Protein AF-A0A813I5U4-F1 (afdb_monomer_lite)

Organism: Polarella glacialis (NCBI:txid89957)

pLDDT: mean 85.36, std 8.58, range [59.41, 94.94]

Sequence (87 aa):
EPDAVVMIRFLELGLKFSLCGMLVSVVLLPVYASSPGSATGANRLSLSNLQLGGSDRFWCVVVAAYVLFGAFSYLVLAEWRNFLLLR

Secondary structure (DSSP, 8-state):
-HHHHHHHHHHHHHHHHHHHHHHHHHHHHHHHHTS-----GGGGGSGGGS-SS--HHHHHHHHHHHHHHHHHHHHHHHHHHHHHHH-

Radius of gyration: 17.66 Å; chains: 1; bounding box: 42×16×53 Å

InterPro domains:
  IPR032880 CSC1/OSCA1-like, N-terminal transmembrane domain [PF13967] (3-78)
  IPR045122 Calcium permeable stress-gated cation channel 1-like [PTHR13018] (3-87)

Structure (mmCIF, N/CA/C/O backbone):
data_AF-A0A813I5U4-F1
#
_entry.id   AF-A0A813I5U4-F1
#
loop_
_atom_site.group_PDB
_atom_site.id
_atom_site.type_symbol
_atom_site.label_atom_id
_atom_site.label_alt_id
_atom_site.label_comp_id
_atom_site.label_asym_id
_atom_site.label_entity_id
_atom_site.label_seq_id
_atom_site.pdbx_PDB_ins_code
_atom_site.Cartn_x
_atom_site.Cartn_y
_atom_site.Cartn_z
_atom_site.occupancy
_atom_site.B_iso_or_equiv
_atom_site.auth_seq_id
_atom_site.auth_comp_id
_atom_site.auth_asym_id
_atom_site.auth_atom_id
_atom_site.pdbx_PDB_model_num
ATOM 1 N N . GLU A 1 1 ? -6.924 2.658 30.321 1.00 66.38 1 GLU A N 1
ATOM 2 C CA . GLU A 1 1 ? -6.906 3.961 29.627 1.00 66.38 1 GLU A CA 1
ATOM 3 C C . GLU A 1 1 ? -7.206 3.717 28.150 1.00 66.38 1 GLU A C 1
ATOM 5 O O . GLU A 1 1 ? -6.456 2.973 27.522 1.00 66.38 1 GLU A O 1
ATOM 10 N N . PRO A 1 2 ? -8.338 4.209 27.621 1.00 77.00 2 PRO A N 1
ATOM 11 C CA . PRO A 1 2 ? -8.776 3.916 26.249 1.00 77.00 2 PRO A CA 1
ATOM 12 C C . PRO A 1 2 ? -7.771 4.393 25.185 1.00 77.00 2 PRO A C 1
ATOM 14 O O . PRO A 1 2 ? -7.607 3.733 24.160 1.00 77.00 2 PRO A O 1
ATOM 17 N N . ASP A 1 3 ? -7.021 5.460 25.468 1.00 83.06 3 ASP A N 1
ATOM 18 C CA . ASP A 1 3 ? -6.046 6.055 24.544 1.00 83.06 3 ASP A CA 1
ATOM 19 C C . ASP A 1 3 ? -4.844 5.139 24.263 1.00 83.06 3 ASP A C 1
ATOM 21 O O . ASP A 1 3 ? -4.378 5.038 23.126 1.00 83.06 3 ASP A O 1
ATOM 25 N N . ALA A 1 4 ? -4.374 4.396 25.271 1.00 87.06 4 ALA A N 1
ATOM 26 C CA . ALA A 1 4 ? -3.280 3.440 25.100 1.00 87.06 4 ALA A CA 1
ATOM 27 C C . ALA A 1 4 ? -3.677 2.284 24.164 1.00 87.06 4 ALA A C 1
ATOM 29 O O . ALA A 1 4 ? -2.884 1.846 23.329 1.00 87.06 4 ALA A O 1
ATOM 30 N N . VAL A 1 5 ? -4.929 1.823 24.255 1.00 86.88 5 VAL A N 1
ATOM 31 C CA . VAL A 1 5 ? -5.464 0.763 23.387 1.00 86.88 5 VAL A CA 1
ATOM 32 C C . VAL A 1 5 ? -5.574 1.256 21.944 1.00 86.88 5 VAL A C 1
ATOM 34 O O . VAL A 1 5 ? -5.187 0.543 21.019 1.00 86.88 5 VAL A O 1
ATOM 37 N N . VAL A 1 6 ? -6.035 2.494 21.741 1.00 87.06 6 VAL A N 1
ATOM 38 C CA . VAL A 1 6 ? -6.082 3.144 20.420 1.00 87.06 6 VAL A CA 1
ATOM 39 C C . VAL A 1 6 ? -4.686 3.204 19.790 1.00 87.06 6 VAL A C 1
ATOM 41 O O . VAL A 1 6 ? -4.527 2.861 18.617 1.00 87.06 6 VAL A O 1
ATOM 44 N N . MET A 1 7 ? -3.666 3.574 20.572 1.00 89.50 7 MET A N 1
ATOM 45 C CA . MET A 1 7 ? -2.288 3.678 20.085 1.00 89.50 7 MET A CA 1
ATOM 46 C C . MET A 1 7 ? -1.714 2.327 19.637 1.00 89.50 7 MET A C 1
ATOM 48 O O . MET A 1 7 ? -1.100 2.246 18.573 1.00 89.50 7 MET A O 1
ATOM 52 N N . ILE A 1 8 ? -1.952 1.252 20.397 1.00 91.69 8 ILE A N 1
ATOM 53 C CA . ILE A 1 8 ? -1.502 -0.100 20.024 1.00 91.69 8 ILE A CA 1
ATOM 54 C C . ILE A 1 8 ? -2.152 -0.544 18.708 1.00 91.69 8 ILE A C 1
ATOM 56 O O . ILE A 1 8 ? -1.464 -1.029 17.811 1.00 91.69 8 ILE A O 1
ATOM 60 N N . ARG A 1 9 ? -3.459 -0.315 18.540 1.00 88.81 9 ARG A N 1
ATOM 61 C CA . ARG A 1 9 ? -4.167 -0.682 17.301 1.00 88.81 9 ARG A CA 1
ATOM 62 C C . ARG A 1 9 ? -3.676 0.102 16.088 1.00 88.81 9 ARG A C 1
ATOM 64 O O . ARG A 1 9 ? -3.599 -0.447 14.991 1.00 88.81 9 ARG A O 1
ATOM 71 N N . PHE A 1 10 ? -3.286 1.361 16.277 1.00 90.69 10 PHE A N 1
ATOM 72 C CA . PHE A 1 10 ? -2.666 2.149 15.215 1.00 90.69 10 PHE A CA 1
ATOM 73 C C . PHE A 1 10 ? -1.316 1.561 14.773 1.00 90.69 10 PHE A C 1
ATOM 75 O O . PHE A 1 10 ? -1.054 1.454 13.574 1.00 90.69 10 PHE A O 1
ATOM 82 N N . LEU A 1 11 ? -0.486 1.111 15.720 1.00 93.19 11 LEU A N 1
ATOM 83 C CA . LEU A 1 11 ? 0.770 0.419 15.410 1.00 93.19 11 LEU A CA 1
ATOM 84 C C . LEU A 1 11 ? 0.526 -0.904 14.668 1.00 93.19 11 LEU A C 1
ATOM 86 O O . LEU A 1 11 ? 1.209 -1.188 13.683 1.00 93.19 11 LEU A O 1
ATOM 90 N N . GLU A 1 12 ? -0.477 -1.685 15.078 1.00 93.50 12 GLU A N 1
ATOM 91 C CA . GLU A 1 12 ? -0.871 -2.908 14.368 1.00 93.50 12 GLU A CA 1
ATOM 92 C C . GLU A 1 12 ? -1.355 -2.629 12.938 1.00 93.50 12 GLU A C 1
ATOM 94 O O . GLU A 1 12 ? -1.021 -3.378 12.018 1.00 93.50 12 GLU A O 1
ATOM 99 N N . LEU A 1 13 ? -2.114 -1.549 12.720 1.00 93.38 13 LEU A N 1
ATOM 100 C CA . LEU A 1 13 ? -2.522 -1.120 11.380 1.00 93.38 13 LEU A CA 1
ATOM 101 C C . LEU A 1 13 ? -1.307 -0.746 10.524 1.00 93.38 13 LEU A C 1
ATOM 103 O O . LEU A 1 13 ? -1.220 -1.170 9.369 1.00 93.38 13 LEU A O 1
ATOM 107 N N . GLY A 1 14 ? -0.344 -0.020 11.097 1.00 92.88 14 GLY A N 1
ATOM 108 C CA . GLY A 1 14 ? 0.924 0.294 10.439 1.00 92.88 14 GLY A CA 1
ATOM 109 C C . GLY A 1 14 ? 1.702 -0.962 10.036 1.00 92.88 14 GLY A C 1
ATOM 110 O O . GLY A 1 14 ? 2.205 -1.041 8.915 1.00 92.88 14 GLY A O 1
ATOM 111 N N . LEU A 1 15 ? 1.734 -1.979 10.900 1.00 94.56 15 LEU A N 1
ATOM 112 C CA . LEU A 1 15 ? 2.388 -3.259 10.620 1.00 94.56 15 LEU A CA 1
ATOM 113 C C . LEU A 1 15 ? 1.678 -4.023 9.491 1.00 94.56 15 LEU A C 1
ATOM 115 O O . LEU A 1 15 ? 2.335 -4.469 8.549 1.00 94.56 15 LEU A O 1
ATOM 119 N N . LYS A 1 16 ? 0.341 -4.110 9.518 1.00 92.81 16 LYS A N 1
ATOM 120 C CA . LYS A 1 16 ? -0.462 -4.725 8.439 1.00 92.81 16 LYS A CA 1
ATOM 121 C C . LYS A 1 16 ? -0.225 -4.032 7.094 1.00 92.81 16 LYS A C 1
ATOM 123 O O . LYS A 1 16 ? -0.057 -4.697 6.071 1.00 92.81 16 LYS A O 1
ATOM 128 N N . PHE A 1 17 ? -0.172 -2.701 7.0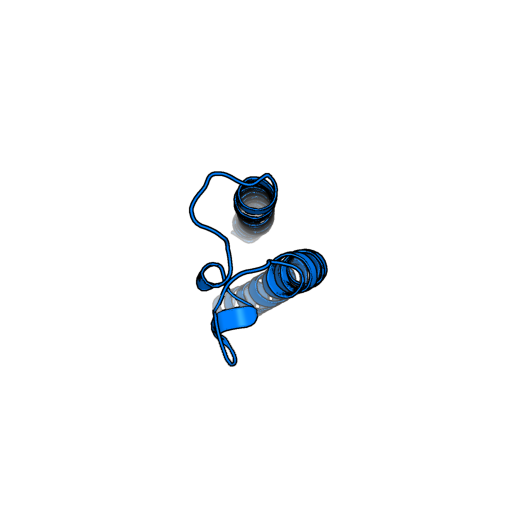95 1.00 94.06 17 PHE A N 1
ATOM 129 C CA . PHE A 1 17 ? 0.088 -1.916 5.892 1.00 94.06 17 PHE A CA 1
ATOM 130 C C . PHE A 1 17 ? 1.523 -2.090 5.377 1.00 94.06 17 PHE A C 1
ATOM 132 O O . PHE A 1 17 ? 1.725 -2.302 4.183 1.00 94.06 17 PHE A O 1
ATOM 139 N N . SER A 1 18 ? 2.515 -2.083 6.271 1.00 94.06 18 SER A N 1
ATOM 140 C CA . SER A 1 18 ? 3.914 -2.355 5.925 1.00 94.06 18 SER A CA 1
ATOM 141 C C . SER A 1 18 ? 4.080 -3.739 5.292 1.00 94.06 18 SER A C 1
ATOM 143 O O . SER A 1 18 ? 4.761 -3.873 4.276 1.00 94.06 18 SER A O 1
ATOM 145 N N . LEU A 1 19 ? 3.386 -4.754 5.816 1.00 93.88 19 LEU A N 1
ATOM 146 C CA . LEU A 1 19 ? 3.388 -6.101 5.250 1.00 93.88 19 LEU A CA 1
ATOM 147 C C . LEU A 1 19 ? 2.794 -6.136 3.835 1.00 93.88 19 LEU A C 1
ATOM 149 O O . LEU A 1 19 ? 3.376 -6.755 2.945 1.00 93.88 19 LEU A O 1
ATOM 153 N N . CYS A 1 20 ? 1.698 -5.414 3.592 1.00 93.62 20 CYS A N 1
ATOM 154 C CA . CYS A 1 20 ? 1.151 -5.242 2.244 1.00 93.62 20 CYS A CA 1
ATOM 155 C C . CYS A 1 20 ? 2.167 -4.566 1.304 1.00 93.62 20 CYS A C 1
ATOM 157 O O . CYS A 1 20 ? 2.406 -5.049 0.196 1.00 93.62 20 CYS A O 1
ATOM 159 N N . GLY A 1 21 ? 2.833 -3.507 1.770 1.00 92.81 21 GLY A N 1
ATOM 160 C CA . GLY A 1 21 ? 3.889 -2.826 1.021 1.00 92.81 21 GLY A CA 1
ATOM 161 C C . GLY A 1 21 ? 5.082 -3.724 0.691 1.00 92.81 21 GLY A C 1
ATOM 162 O O . GLY A 1 21 ? 5.594 -3.669 -0.428 1.00 92.81 21 GLY A O 1
ATOM 163 N N . MET A 1 22 ? 5.492 -4.603 1.610 1.00 93.56 22 MET A N 1
ATOM 164 C CA . MET A 1 22 ? 6.542 -5.595 1.354 1.00 93.56 22 MET A CA 1
ATOM 165 C C . MET A 1 22 ? 6.130 -6.587 0.264 1.00 93.56 22 MET A C 1
ATOM 167 O O . MET A 1 22 ? 6.908 -6.820 -0.658 1.00 93.56 22 MET A O 1
ATOM 171 N N . LEU A 1 23 ? 4.902 -7.117 0.306 1.00 92.38 23 LEU A N 1
ATOM 172 C CA . LEU A 1 23 ? 4.395 -8.033 -0.726 1.00 92.38 23 LEU A CA 1
ATOM 173 C C . LEU A 1 23 ? 4.369 -7.376 -2.111 1.00 92.38 23 LEU A C 1
ATOM 175 O O . LEU A 1 23 ? 4.804 -7.966 -3.096 1.00 92.38 23 LEU A O 1
ATOM 179 N N . VAL A 1 24 ? 3.918 -6.125 -2.177 1.00 91.56 24 VAL A N 1
ATOM 180 C CA . VAL A 1 24 ? 3.923 -5.324 -3.407 1.00 91.56 24 VAL A CA 1
ATOM 181 C C . VAL A 1 24 ? 5.362 -5.061 -3.885 1.00 91.56 24 VAL A C 1
ATOM 183 O O . VAL A 1 24 ? 5.651 -5.147 -5.081 1.00 91.56 24 VAL A O 1
ATOM 186 N N . SER A 1 25 ? 6.301 -4.846 -2.961 1.00 89.31 25 SER A N 1
ATOM 187 C CA . SER A 1 25 ? 7.722 -4.648 -3.274 1.00 89.31 25 SER A CA 1
ATOM 188 C C . SER A 1 25 ? 8.385 -5.888 -3.881 1.00 89.31 25 SER A C 1
ATOM 190 O O . SER A 1 25 ? 9.241 -5.736 -4.748 1.00 89.31 25 SER A O 1
ATOM 192 N N . VAL A 1 26 ? 7.963 -7.104 -3.515 1.00 90.50 26 VAL A N 1
ATOM 193 C CA . VAL A 1 26 ? 8.460 -8.351 -4.136 1.00 90.50 26 VAL A CA 1
ATOM 194 C C . VAL A 1 26 ? 8.200 -8.374 -5.646 1.00 90.50 26 VAL A C 1
ATOM 196 O O . VAL A 1 26 ? 9.001 -8.930 -6.392 1.00 90.50 26 VAL A O 1
ATOM 199 N N . VAL A 1 27 ? 7.126 -7.732 -6.112 1.00 87.19 27 VAL A N 1
ATOM 200 C CA . VAL A 1 27 ? 6.802 -7.614 -7.543 1.00 87.19 27 VAL A CA 1
ATOM 201 C C . VAL A 1 27 ? 7.508 -6.415 -8.180 1.00 87.19 27 VAL A C 1
ATOM 203 O O . VAL A 1 27 ? 8.019 -6.509 -9.292 1.00 87.19 27 VAL A O 1
ATOM 206 N N . LEU A 1 28 ? 7.577 -5.282 -7.483 1.00 86.00 28 LEU A N 1
ATOM 207 C CA . LEU A 1 28 ? 8.174 -4.052 -8.014 1.00 86.00 28 LEU A CA 1
ATOM 208 C C . LEU A 1 28 ? 9.698 -4.114 -8.143 1.00 86.00 28 LEU A C 1
ATOM 210 O O . LEU A 1 28 ? 10.244 -3.633 -9.132 1.00 86.00 28 LEU A O 1
ATOM 214 N N . LEU A 1 29 ? 10.395 -4.726 -7.185 1.00 88.06 29 LEU A N 1
ATOM 215 C CA . LEU A 1 29 ? 11.854 -4.850 -7.210 1.00 88.06 29 LEU A CA 1
ATOM 216 C C . LEU A 1 29 ? 12.387 -5.538 -8.481 1.00 88.06 29 LEU A C 1
ATOM 218 O O . LEU A 1 29 ? 13.262 -4.955 -9.124 1.00 88.06 29 LEU A O 1
ATOM 222 N N . PRO A 1 30 ? 11.881 -6.712 -8.914 1.00 86.00 30 PRO A N 1
ATOM 223 C CA . PRO A 1 30 ? 12.329 -7.324 -10.163 1.00 86.00 30 PRO A CA 1
ATOM 224 C C . PRO A 1 30 ? 11.916 -6.508 -11.396 1.00 86.00 30 PRO A C 1
ATOM 226 O O . PRO A 1 30 ? 12.665 -6.463 -12.374 1.00 86.00 30 PRO A O 1
ATOM 229 N N . VAL A 1 31 ? 10.772 -5.812 -11.359 1.00 85.94 31 VAL A N 1
ATOM 230 C CA . VAL A 1 31 ? 10.344 -4.910 -12.445 1.00 85.94 31 VAL A CA 1
ATOM 231 C C . VAL A 1 31 ? 11.325 -3.747 -12.618 1.00 85.94 31 VAL A C 1
ATOM 233 O O . VAL A 1 31 ? 11.682 -3.415 -13.748 1.00 85.94 31 VAL A O 1
ATOM 236 N N . TYR A 1 32 ? 11.817 -3.166 -11.522 1.00 84.56 32 TYR A N 1
ATOM 237 C CA . TYR A 1 32 ? 12.827 -2.108 -11.570 1.00 84.56 32 TYR A CA 1
ATOM 238 C C . TYR A 1 32 ? 14.219 -2.637 -11.934 1.00 84.56 32 TYR A C 1
ATOM 240 O O . TYR A 1 32 ? 14.903 -2.028 -12.756 1.00 84.56 32 TYR A O 1
ATOM 248 N N . ALA A 1 33 ? 14.619 -3.793 -11.394 1.00 82.12 33 ALA A N 1
ATOM 249 C CA . ALA A 1 33 ? 15.926 -4.399 -11.650 1.00 82.12 33 ALA A CA 1
ATOM 250 C C . ALA A 1 33 ? 16.103 -4.875 -13.103 1.00 82.12 33 ALA A C 1
ATOM 252 O O . ALA A 1 33 ? 17.203 -4.806 -13.643 1.00 82.12 33 ALA A O 1
ATOM 253 N N . SER A 1 34 ? 15.025 -5.335 -13.745 1.00 81.12 34 SER A N 1
ATOM 254 C CA . SER A 1 34 ? 15.027 -5.789 -15.146 1.00 81.12 34 SER A CA 1
ATOM 255 C C . SER A 1 34 ? 14.867 -4.660 -16.174 1.00 81.12 34 SER A C 1
ATOM 257 O O . SER A 1 34 ? 14.849 -4.914 -17.382 1.00 81.12 34 SER A O 1
ATOM 259 N N . SER A 1 35 ? 14.736 -3.407 -15.727 1.00 77.00 35 SER A N 1
ATOM 260 C CA . SER A 1 35 ? 14.625 -2.255 -16.620 1.00 77.00 35 SER A CA 1
ATOM 261 C C . SER A 1 35 ? 15.994 -1.881 -17.215 1.00 77.00 35 SER A C 1
ATOM 263 O O . SER A 1 35 ? 16.967 -1.783 -16.464 1.00 77.00 35 SER A O 1
ATO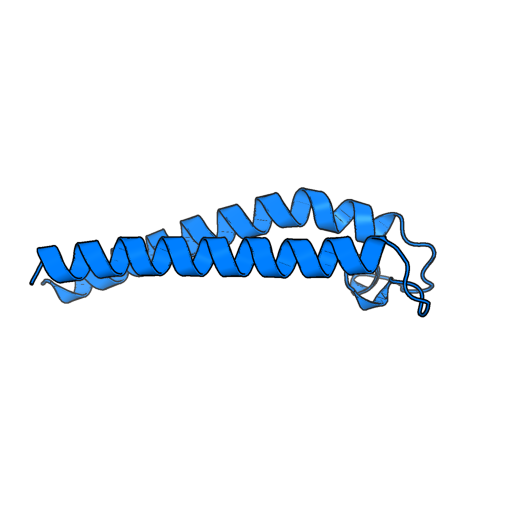M 265 N N . PRO A 1 36 ? 16.095 -1.599 -18.532 1.00 75.56 36 PRO A N 1
ATOM 266 C CA . PRO A 1 36 ? 17.341 -1.222 -19.210 1.00 75.56 36 PRO A CA 1
ATOM 267 C C . PRO A 1 36 ? 17.780 0.225 -18.908 1.00 75.56 36 PRO A C 1
ATOM 269 O O . PRO A 1 36 ? 18.465 0.854 -19.713 1.00 75.56 36 PRO A O 1
ATOM 272 N N . GLY A 1 37 ? 17.349 0.791 -17.779 1.00 71.31 37 GLY A N 1
ATOM 273 C CA . GLY A 1 37 ? 17.724 2.135 -17.365 1.00 71.31 37 GLY A CA 1
ATOM 274 C C . GLY A 1 37 ? 19.210 2.246 -17.030 1.00 71.31 37 GLY A C 1
ATOM 275 O O . GLY A 1 37 ? 19.882 1.275 -16.678 1.00 71.31 37 GLY A O 1
ATOM 276 N N . SER A 1 38 ? 19.728 3.469 -17.133 1.00 76.06 38 SER A N 1
ATOM 277 C CA . SER A 1 38 ? 21.137 3.777 -16.864 1.00 76.06 38 SER A CA 1
ATOM 278 C C . SER A 1 38 ? 21.396 4.170 -15.399 1.00 76.06 38 SER A C 1
ATOM 280 O O . SER A 1 38 ? 22.434 4.764 -15.100 1.00 76.06 38 SER A O 1
ATOM 282 N N . ALA A 1 39 ? 20.469 3.885 -14.477 1.00 77.88 39 ALA A N 1
ATOM 283 C CA . ALA A 1 39 ? 20.643 4.233 -13.070 1.00 77.88 39 ALA A CA 1
ATOM 284 C C . ALA A 1 39 ? 21.699 3.332 -12.403 1.00 77.88 39 ALA A C 1
ATOM 286 O O . ALA A 1 39 ? 21.860 2.159 -12.748 1.00 77.88 39 ALA A O 1
ATOM 287 N N . THR A 1 40 ? 22.415 3.872 -11.418 1.00 78.12 40 THR A N 1
ATOM 288 C CA . THR A 1 40 ? 23.455 3.167 -10.652 1.00 78.12 40 THR A CA 1
ATOM 289 C C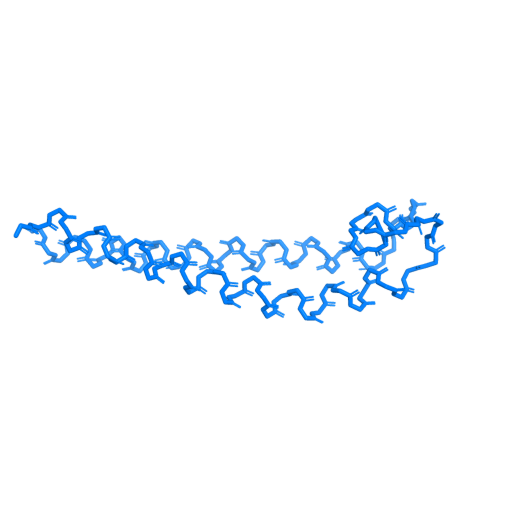 . THR A 1 40 ? 23.137 3.182 -9.154 1.00 78.12 40 THR A C 1
ATOM 291 O O . THR A 1 40 ? 22.398 4.036 -8.663 1.00 78.12 40 THR A O 1
ATOM 294 N N . GLY A 1 41 ? 23.657 2.199 -8.409 1.00 81.44 41 GLY A N 1
ATOM 295 C CA . GLY A 1 41 ? 23.427 2.079 -6.963 1.00 81.44 41 GLY A CA 1
ATOM 296 C C . GLY A 1 41 ? 21.957 1.845 -6.587 1.00 81.44 41 GLY A C 1
ATOM 297 O O . GLY A 1 41 ? 21.237 1.130 -7.284 1.00 81.44 41 GLY A O 1
ATOM 298 N N . ALA A 1 42 ? 21.507 2.463 -5.489 1.00 78.44 42 ALA A N 1
ATOM 299 C CA . ALA A 1 42 ? 20.138 2.333 -4.970 1.00 78.44 42 ALA A CA 1
ATOM 300 C C . ALA A 1 42 ? 19.057 2.849 -5.939 1.00 78.44 42 ALA A C 1
ATOM 302 O O . ALA A 1 42 ? 17.916 2.390 -5.901 1.00 78.44 42 ALA A O 1
ATOM 303 N N . A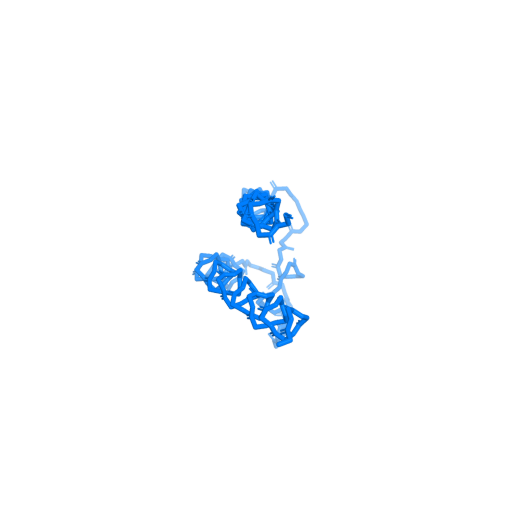SN A 1 43 ? 19.422 3.739 -6.865 1.00 78.25 43 ASN A N 1
ATOM 304 C CA . ASN A 1 43 ? 18.506 4.282 -7.869 1.00 78.25 43 ASN A CA 1
ATOM 305 C C . ASN A 1 43 ? 18.042 3.226 -8.889 1.00 78.25 43 ASN A C 1
ATOM 307 O O . ASN A 1 43 ? 17.015 3.411 -9.534 1.00 78.25 43 ASN A O 1
ATOM 311 N N . ARG A 1 44 ? 18.729 2.077 -8.986 1.00 79.12 44 ARG A N 1
ATOM 312 C CA . ARG A 1 44 ? 18.287 0.935 -9.809 1.00 79.12 44 ARG A CA 1
ATOM 313 C C . ARG A 1 44 ? 16.985 0.298 -9.334 1.00 79.12 44 ARG A C 1
ATOM 315 O O . ARG A 1 44 ? 16.280 -0.300 -10.138 1.00 79.12 44 ARG A O 1
ATOM 322 N N . LEU A 1 45 ? 16.682 0.416 -8.042 1.00 81.06 45 LEU A N 1
ATOM 323 C CA . LEU A 1 45 ? 15.496 -0.172 -7.414 1.00 81.06 45 LEU A CA 1
ATOM 324 C C . LEU A 1 45 ? 14.325 0.813 -7.330 1.00 81.06 45 LEU A C 1
ATOM 326 O O . LEU A 1 45 ? 13.325 0.524 -6.678 1.00 81.06 45 LEU A O 1
ATOM 330 N N . SER A 1 46 ? 14.451 1.983 -7.956 1.00 81.25 46 SER A N 1
ATOM 331 C CA . SER A 1 46 ? 13.429 3.019 -7.934 1.00 81.25 46 SER A CA 1
ATOM 332 C C . SER A 1 46 ? 12.908 3.328 -9.334 1.00 81.25 46 SER A C 1
ATOM 334 O O . SER A 1 46 ? 13.477 2.925 -10.352 1.00 81.25 46 SER A O 1
ATOM 336 N N . LEU A 1 47 ? 11.838 4.123 -9.375 1.00 80.56 47 LEU A N 1
ATOM 337 C CA . LEU A 1 47 ? 11.247 4.669 -10.599 1.00 80.56 47 LEU A CA 1
ATOM 338 C C . LEU A 1 47 ? 12.258 5.378 -11.513 1.00 80.56 47 LEU A C 1
ATOM 340 O O . LEU A 1 47 ? 12.032 5.458 -12.715 1.00 80.56 47 LEU A O 1
ATOM 344 N N . SER A 1 48 ? 13.384 5.853 -10.974 1.00 79.88 48 SER A N 1
ATOM 345 C CA . SER A 1 48 ? 14.435 6.506 -11.762 1.00 79.88 48 SER A CA 1
ATOM 346 C C . SER A 1 48 ? 15.138 5.576 -12.763 1.00 79.88 48 SER A C 1
ATOM 348 O O . SER A 1 48 ? 15.760 6.064 -13.703 1.00 79.88 48 SER A O 1
ATOM 350 N N . ASN A 1 49 ? 15.018 4.250 -12.604 1.00 80.19 49 ASN A N 1
ATOM 351 C CA . ASN A 1 49 ? 15.564 3.273 -13.549 1.00 80.19 49 ASN A CA 1
ATOM 352 C C . ASN A 1 49 ? 14.607 2.934 -14.707 1.00 80.19 49 ASN A C 1
ATOM 354 O O . ASN A 1 49 ? 14.949 2.127 -15.576 1.00 80.19 49 ASN A O 1
ATOM 358 N N . LEU A 1 50 ? 13.394 3.495 -14.739 1.00 76.62 50 LEU A N 1
ATOM 359 C CA . LEU A 1 50 ? 12.483 3.301 -15.867 1.00 76.62 50 LEU A CA 1
ATOM 360 C C . LEU A 1 50 ? 12.876 4.175 -17.060 1.00 76.62 50 LEU A C 1
ATOM 362 O O . LEU A 1 50 ? 13.205 5.350 -16.926 1.00 76.62 50 LEU A O 1
ATOM 366 N N . GLN A 1 51 ? 12.809 3.583 -18.252 1.00 73.06 51 GLN A N 1
ATOM 367 C CA . GLN A 1 51 ? 13.035 4.287 -19.510 1.00 73.06 51 GLN A CA 1
ATOM 368 C C . GLN A 1 51 ? 11.923 5.323 -19.749 1.00 73.06 51 GLN A C 1
ATOM 370 O O . GLN A 1 51 ? 10.735 5.008 -19.631 1.00 73.06 51 GLN A O 1
ATOM 375 N N . LEU A 1 52 ? 12.304 6.551 -20.114 1.00 66.50 52 LEU A N 1
ATOM 376 C CA . LEU A 1 52 ? 11.361 7.581 -20.552 1.00 66.50 52 LEU A CA 1
ATOM 377 C C . LEU A 1 52 ? 10.770 7.164 -21.906 1.00 66.50 52 LEU A C 1
ATOM 379 O O . LEU A 1 52 ? 11.446 7.248 -22.927 1.00 66.50 52 LEU A O 1
ATOM 383 N N . GLY A 1 53 ? 9.525 6.681 -21.909 1.00 61.69 53 GLY A N 1
ATOM 384 C CA . GLY A 1 53 ? 8.864 6.260 -23.152 1.00 61.69 53 GLY A CA 1
ATOM 385 C C . GLY A 1 53 ? 7.574 5.448 -23.022 1.00 61.69 53 GLY A C 1
ATOM 386 O O . GLY A 1 53 ? 7.194 4.797 -23.985 1.00 61.69 53 GLY A O 1
ATOM 387 N N . GLY A 1 54 ? 6.894 5.451 -21.868 1.00 60.12 54 GLY A N 1
ATOM 388 C CA . GLY A 1 54 ? 5.584 4.794 -21.736 1.00 60.12 54 GLY A CA 1
ATOM 389 C C . GLY A 1 54 ? 5.624 3.266 -21.848 1.00 60.12 54 GLY A C 1
ATOM 390 O O . GLY A 1 54 ? 4.776 2.683 -22.511 1.00 60.12 54 GLY A O 1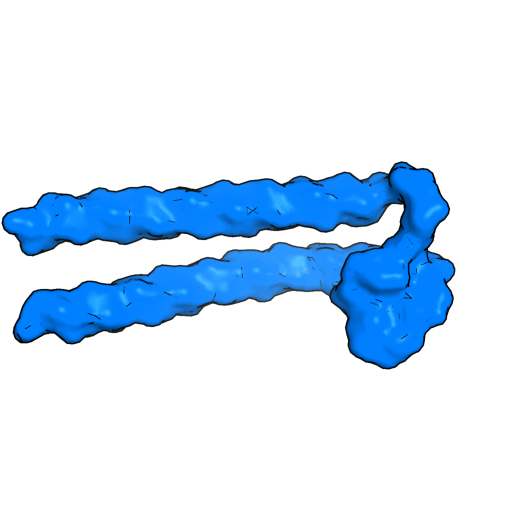
ATOM 391 N N . SER A 1 55 ? 6.602 2.604 -21.218 1.00 69.88 55 SER A N 1
ATOM 392 C CA . SER A 1 55 ? 6.635 1.132 -21.195 1.00 69.88 55 SER A CA 1
ATOM 393 C C . SER A 1 55 ? 5.578 0.556 -20.246 1.00 69.88 55 SER A C 1
ATOM 395 O O . SER A 1 55 ? 5.302 1.156 -19.203 1.00 69.88 55 SER A O 1
ATOM 397 N N . ASP A 1 56 ? 5.078 -0.647 -20.538 1.00 79.81 56 ASP A N 1
ATOM 398 C CA . ASP A 1 56 ? 4.114 -1.405 -19.717 1.00 79.81 56 ASP A CA 1
ATOM 399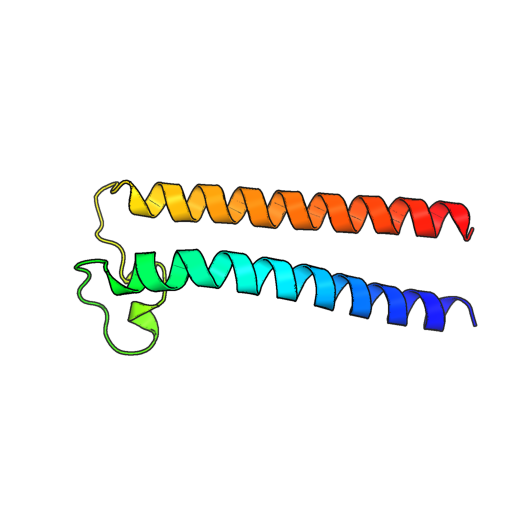 C C . ASP A 1 56 ? 4.504 -1.493 -18.230 1.00 79.81 56 ASP A C 1
ATOM 401 O O . ASP A 1 56 ? 3.656 -1.534 -17.339 1.00 79.81 56 ASP A O 1
ATOM 405 N N . ARG A 1 57 ? 5.808 -1.430 -17.932 1.00 80.50 57 ARG A N 1
ATOM 406 C CA . ARG A 1 57 ? 6.343 -1.430 -16.565 1.00 80.50 57 ARG A CA 1
ATOM 407 C C . ARG A 1 57 ? 5.904 -0.215 -15.750 1.00 80.50 57 ARG A C 1
ATOM 409 O O . ARG A 1 57 ? 5.730 -0.343 -14.545 1.00 80.50 57 ARG A O 1
ATOM 416 N N . PHE A 1 58 ? 5.712 0.949 -16.375 1.00 83.88 58 PHE A N 1
ATOM 417 C CA . PHE A 1 58 ? 5.213 2.141 -15.684 1.00 83.88 58 PHE A CA 1
ATOM 418 C C . PHE A 1 58 ? 3.777 1.925 -15.199 1.00 83.88 58 PHE A C 1
ATOM 420 O O . PHE A 1 58 ? 3.458 2.231 -14.052 1.00 83.88 58 PHE A O 1
ATOM 427 N N . TRP A 1 59 ? 2.935 1.314 -16.036 1.00 86.31 59 TRP A N 1
ATOM 428 C CA . TRP A 1 59 ? 1.570 0.959 -15.657 1.00 86.31 59 TRP A CA 1
ATOM 429 C C . TRP A 1 59 ? 1.533 -0.045 -14.507 1.00 86.31 59 TRP A C 1
ATOM 431 O O . TRP A 1 59 ? 0.709 0.117 -13.612 1.00 86.31 59 TRP A O 1
ATOM 441 N N . CYS A 1 60 ? 2.466 -1.003 -14.447 1.00 86.69 60 CYS A N 1
ATOM 442 C CA . CYS A 1 60 ? 2.595 -1.885 -13.281 1.00 86.69 60 CYS A CA 1
ATOM 443 C C . CYS A 1 60 ? 2.817 -1.100 -11.978 1.00 86.69 60 CYS A C 1
ATOM 445 O O . CYS A 1 60 ? 2.211 -1.427 -10.959 1.00 86.69 60 CYS A O 1
ATOM 447 N N . VAL A 1 61 ? 3.640 -0.045 -12.005 1.00 88.56 61 VAL A N 1
ATOM 448 C CA . VAL A 1 61 ? 3.872 0.816 -10.832 1.00 88.56 61 VAL A CA 1
ATOM 449 C C . VAL A 1 61 ? 2.614 1.590 -10.451 1.00 88.56 61 VAL A C 1
ATOM 451 O O . VAL A 1 61 ? 2.263 1.650 -9.275 1.00 88.56 61 VAL A O 1
ATOM 454 N N . VAL A 1 62 ? 1.911 2.148 -11.438 1.00 90.62 62 VAL A N 1
ATOM 455 C CA . VAL A 1 62 ? 0.655 2.877 -11.218 1.00 90.62 62 VAL A CA 1
ATOM 456 C C . VAL A 1 62 ? -0.404 1.959 -10.605 1.00 90.62 62 VAL A C 1
ATOM 458 O O . VAL A 1 62 ? -1.012 2.308 -9.596 1.00 90.62 62 VAL A O 1
ATOM 461 N N . VAL A 1 63 ? -0.591 0.760 -11.161 1.00 91.62 63 VAL A N 1
ATOM 462 C CA . VAL A 1 63 ? -1.528 -0.241 -10.632 1.00 91.62 63 VAL A CA 1
ATOM 463 C C . VAL A 1 63 ? -1.138 -0.645 -9.213 1.00 91.62 63 VAL A C 1
ATOM 465 O O . VAL A 1 63 ? -1.997 -0.671 -8.334 1.00 91.62 63 VAL A O 1
ATOM 468 N N . ALA A 1 64 ? 0.147 -0.893 -8.951 1.00 91.19 64 ALA A N 1
ATOM 469 C CA . ALA A 1 64 ? 0.623 -1.219 -7.612 1.00 91.19 64 ALA A CA 1
ATOM 470 C C . ALA A 1 64 ? 0.344 -0.093 -6.600 1.00 91.19 64 ALA A C 1
ATOM 472 O O . ALA A 1 64 ? -0.066 -0.376 -5.475 1.00 91.19 64 ALA A O 1
ATOM 473 N N . ALA A 1 65 ? 0.492 1.174 -7.000 1.00 91.94 65 ALA A N 1
ATOM 474 C CA . ALA A 1 65 ? 0.151 2.318 -6.158 1.00 91.94 65 ALA A CA 1
ATOM 475 C C . ALA A 1 65 ? -1.352 2.367 -5.831 1.00 91.94 65 ALA A C 1
ATOM 477 O O . ALA A 1 65 ? -1.712 2.563 -4.671 1.00 91.94 65 ALA A O 1
ATOM 478 N N . TYR A 1 66 ? -2.231 2.122 -6.809 1.00 94.56 66 TYR A N 1
ATOM 479 C CA . TYR A 1 66 ? -3.678 2.043 -6.570 1.00 94.56 66 TYR A CA 1
ATOM 480 C C . TYR A 1 66 ? -4.071 0.862 -5.681 1.00 94.56 66 TYR A C 1
ATOM 482 O O . TYR A 1 66 ? -4.928 1.016 -4.813 1.00 94.56 66 TYR A O 1
ATOM 490 N N . VAL A 1 67 ? -3.435 -0.300 -5.852 1.00 93.19 67 VAL A N 1
ATOM 491 C CA . VAL A 1 67 ? -3.651 -1.469 -4.985 1.00 93.19 67 VAL A CA 1
ATOM 492 C C . VAL A 1 67 ? -3.264 -1.144 -3.545 1.00 93.19 67 VAL A C 1
ATOM 494 O O . VAL A 1 67 ? -4.026 -1.421 -2.622 1.00 93.19 67 VAL A O 1
ATOM 497 N N . LEU A 1 68 ? -2.105 -0.517 -3.348 1.00 93.50 68 LEU A N 1
ATOM 498 C CA . LEU A 1 68 ? -1.583 -0.175 -2.028 1.00 93.50 68 LEU A CA 1
ATOM 499 C C . LEU A 1 68 ? -2.424 0.922 -1.356 1.00 93.50 68 LEU A C 1
ATOM 501 O O . LEU A 1 68 ? -2.729 0.828 -0.168 1.00 93.50 68 LEU A O 1
ATOM 505 N N . PHE A 1 69 ? -2.883 1.907 -2.132 1.00 94.94 69 PHE A N 1
ATOM 506 C CA . PHE A 1 69 ? -3.845 2.908 -1.678 1.00 94.94 69 PHE A CA 1
ATOM 507 C C . PHE A 1 69 ? -5.183 2.273 -1.277 1.00 94.94 69 PHE A C 1
ATOM 509 O O . PHE A 1 69 ? -5.668 2.515 -0.175 1.00 94.94 69 PHE A O 1
ATOM 516 N N . GLY A 1 70 ? -5.752 1.409 -2.121 1.00 94.50 70 GLY A N 1
ATOM 517 C CA . GLY A 1 70 ? -7.003 0.708 -1.828 1.00 94.50 70 GLY A CA 1
ATOM 518 C C . GLY A 1 70 ? -6.904 -0.184 -0.588 1.00 94.50 70 GLY A C 1
ATOM 519 O O . GLY A 1 70 ? -7.800 -0.167 0.257 1.00 94.50 70 GLY A O 1
ATOM 520 N N . ALA A 1 71 ? -5.789 -0.903 -0.427 1.00 93.62 71 ALA A N 1
ATOM 521 C CA . ALA A 1 71 ? -5.511 -1.705 0.761 1.00 93.62 71 ALA A CA 1
ATOM 522 C C . ALA A 1 71 ? -5.429 -0.839 2.027 1.00 93.62 71 ALA A C 1
ATOM 524 O O . ALA A 1 71 ? -6.017 -1.189 3.051 1.00 93.62 71 ALA A O 1
ATOM 525 N N . PHE A 1 72 ? -4.761 0.317 1.955 1.00 94.12 72 PHE A N 1
ATOM 526 C CA . PHE A 1 72 ? -4.713 1.268 3.064 1.00 94.12 72 PHE A CA 1
ATOM 527 C C . PHE A 1 72 ? -6.102 1.802 3.420 1.00 94.12 72 PHE A C 1
ATOM 529 O O . PHE A 1 72 ? -6.499 1.749 4.582 1.00 94.12 72 PHE A O 1
ATOM 536 N N . SER A 1 73 ? -6.872 2.260 2.427 1.00 94.38 73 SER A N 1
ATOM 537 C CA . SER A 1 73 ? -8.236 2.749 2.641 1.00 94.38 73 SER A CA 1
ATOM 538 C C . SER A 1 73 ? -9.132 1.682 3.272 1.00 94.38 73 SER A C 1
ATOM 540 O O . SER A 1 73 ? -9.886 1.988 4.194 1.00 94.38 73 SER A O 1
ATOM 542 N N . TYR A 1 74 ? -9.023 0.425 2.833 1.00 94.69 74 TYR A N 1
ATOM 543 C CA . TYR A 1 74 ? -9.758 -0.692 3.423 1.00 94.69 74 TYR A CA 1
ATOM 544 C C . TYR A 1 74 ? -9.388 -0.917 4.897 1.00 94.69 74 TYR A C 1
ATOM 546 O O . TYR A 1 74 ? -10.278 -1.013 5.742 1.00 94.69 74 TYR A O 1
ATOM 554 N N . LEU A 1 75 ? -8.090 -0.955 5.223 1.00 93.00 75 LEU A N 1
ATOM 555 C CA . LEU A 1 75 ? -7.613 -1.138 6.598 1.00 93.00 75 LEU A CA 1
ATOM 556 C C . LEU A 1 75 ? -8.068 0.004 7.517 1.00 93.00 75 LEU A C 1
ATOM 558 O O . LEU A 1 75 ? -8.529 -0.250 8.629 1.00 93.00 75 LEU A O 1
ATOM 562 N N . VAL A 1 76 ? -7.998 1.248 7.040 1.00 93.19 76 VAL A N 1
ATOM 563 C CA . VAL A 1 76 ? -8.449 2.427 7.792 1.00 93.19 76 VAL A CA 1
ATOM 564 C C . VAL A 1 76 ? -9.957 2.393 8.028 1.00 93.19 76 VAL A C 1
ATOM 566 O O . VAL A 1 76 ? -10.400 2.651 9.144 1.00 93.19 76 VAL A O 1
ATOM 569 N N . LEU A 1 77 ? -10.759 2.036 7.021 1.00 93.75 77 LEU A N 1
ATOM 570 C CA . LEU A 1 77 ? -12.212 1.912 7.178 1.00 93.75 77 LEU A CA 1
ATOM 571 C C . LEU A 1 77 ? -12.595 0.790 8.151 1.00 93.75 77 LEU A C 1
ATOM 573 O O . LEU A 1 77 ? -13.545 0.945 8.921 1.00 93.75 77 LEU A O 1
ATOM 577 N N . ALA A 1 78 ? -11.865 -0.326 8.127 1.00 90.69 78 ALA A N 1
ATOM 578 C CA . ALA A 1 78 ? -12.064 -1.421 9.067 1.00 90.69 78 ALA A CA 1
ATOM 579 C C . ALA A 1 78 ? -11.773 -0.979 10.511 1.00 90.69 78 ALA A C 1
ATOM 581 O O . ALA A 1 78 ? -12.598 -1.216 11.394 1.00 90.69 78 ALA A O 1
ATOM 582 N N . GLU A 1 79 ? -10.663 -0.272 10.752 1.00 90.06 79 GLU A N 1
ATOM 583 C CA . GLU A 1 79 ? -10.372 0.253 12.091 1.00 90.06 79 GLU A CA 1
ATOM 584 C C . GLU A 1 79 ? -11.336 1.358 12.515 1.00 90.06 79 GLU A C 1
ATOM 586 O O . GLU A 1 79 ? -11.770 1.382 13.663 1.00 90.06 79 GLU A O 1
ATOM 591 N N . TRP A 1 80 ? -11.761 2.229 11.599 1.00 89.25 80 TRP A N 1
ATOM 592 C CA . TRP A 1 80 ? -12.762 3.253 11.896 1.00 89.25 80 TRP A CA 1
ATOM 593 C C . TRP A 1 80 ? -14.070 2.645 12.417 1.00 89.25 80 TRP A C 1
ATOM 595 O O . TRP A 1 80 ? -14.622 3.109 13.413 1.00 89.25 80 TRP A O 1
ATOM 605 N N . ARG A 1 81 ? -14.543 1.555 11.798 1.00 89.81 81 ARG A N 1
ATOM 606 C CA . ARG A 1 81 ? -15.715 0.813 12.292 1.00 89.81 81 ARG A CA 1
ATOM 607 C C . ARG A 1 81 ? -15.483 0.239 13.687 1.00 89.81 81 ARG A C 1
ATOM 609 O O . ARG A 1 81 ? -16.382 0.313 14.518 1.00 89.81 81 ARG A O 1
ATOM 616 N N . ASN A 1 82 ? -14.289 -0.283 13.964 1.00 85.06 82 ASN A N 1
ATOM 617 C CA . ASN A 1 82 ? -13.947 -0.774 15.298 1.00 85.06 82 ASN A CA 1
ATOM 618 C C . ASN A 1 82 ? -13.933 0.348 16.345 1.00 85.06 82 ASN A C 1
ATOM 620 O O . ASN A 1 82 ? -14.365 0.124 17.472 1.00 85.06 82 ASN A O 1
ATOM 624 N N . PHE A 1 83 ? -13.459 1.545 15.988 1.00 84.19 83 PHE A N 1
ATOM 625 C CA . PHE A 1 83 ? -13.499 2.711 16.873 1.00 84.19 83 PHE A CA 1
ATOM 626 C C . PHE A 1 83 ? -14.926 3.161 17.173 1.00 84.19 83 PHE A C 1
ATOM 628 O O . PHE A 1 83 ? -15.225 3.479 18.318 1.00 84.19 83 PHE A O 1
ATOM 635 N N . LEU A 1 84 ? -15.813 3.144 16.175 1.00 85.31 84 LEU A N 1
ATOM 636 C CA . LEU A 1 84 ? -17.225 3.473 16.376 1.00 85.31 84 LEU A CA 1
ATOM 637 C C . LEU A 1 84 ? -17.949 2.479 17.293 1.00 85.31 84 LEU A C 1
ATOM 639 O O . LEU A 1 84 ? -18.874 2.887 17.977 1.00 85.31 84 LEU A O 1
ATOM 643 N N . LEU A 1 85 ? -17.540 1.205 17.316 1.00 81.62 85 LEU A N 1
ATOM 644 C CA . LEU A 1 85 ? -18.100 0.187 18.219 1.00 81.62 85 LEU A CA 1
ATOM 645 C C . LEU A 1 85 ? -17.561 0.277 19.655 1.00 81.62 85 LEU A C 1
ATOM 647 O O . LEU A 1 85 ? -18.197 -0.222 20.577 1.00 81.62 85 LEU A O 1
ATOM 651 N N . LEU A 1 86 ? -16.366 0.844 19.833 1.00 72.81 86 LEU A N 1
ATOM 652 C CA . LEU A 1 86 ? -15.733 1.046 21.141 1.00 72.81 86 LEU A CA 1
ATOM 653 C C . LEU A 1 86 ? -16.208 2.324 21.847 1.00 72.81 86 LEU A C 1
ATOM 655 O O . LEU A 1 86 ? -15.931 2.484 23.036 1.00 72.81 86 LEU A O 1
ATOM 659 N N . ARG A 1 87 ? -16.860 3.231 21.112 1.00 59.41 87 ARG A N 1
ATOM 660 C CA . ARG A 1 87 ? -17.467 4.461 21.623 1.00 59.41 87 ARG A CA 1
ATOM 661 C C . ARG A 1 87 ? -18.913 4.220 22.036 1.00 59.41 87 ARG A C 1
ATOM 663 O O . ARG A 1 87 ? -19.309 4.831 23.052 1.00 59.41 87 ARG A O 1
#

Foldseek 3Di:
DVVVVVVVVVVVLVVVLVVLVVVLLVVQQVLLQPQPAPDDDPCSRDPNRHDPDDDPSVVSVVVSVVVSVVVSVVSVVVVVVVVVVVD